Protein AF-A0A3C1C3Y5-F1 (afdb_monomer_lite)

Sequence (168 aa):
AGRRKYAEYMAGRVEEVRHSDQPWKADENWQKIRRGWHLGGEGFRREMLERVGQALDTVRRASYSGDAVREHGEACAEEWIAKGLAALGLTDSDLAELRMNSPEKYALAWLVRRHAGVRPAWIKERLKMGTATGFASFLVRLERARKGDWGYEAWGQVKILAGRAGCK

pLDDT: mean 76.21, std 14.64, range [40.91, 93.94]

Structure (mmCIF, N/CA/C/O backbone):
data_AF-A0A3C1C3Y5-F1
#
_entry.id   AF-A0A3C1C3Y5-F1
#
loop_
_atom_site.group_PDB
_atom_site.id
_atom_site.type_symbol
_atom_site.label_atom_id
_atom_site.label_alt_id
_atom_site.label_comp_id
_atom_site.label_asym_id
_atom_site.label_entity_id
_atom_site.label_seq_id
_atom_site.pdbx_PDB_ins_code
_atom_site.Cartn_x
_atom_site.Cartn_y
_atom_site.Cartn_z
_atom_site.occupancy
_atom_site.B_iso_or_equiv
_atom_site.auth_seq_id
_atom_site.auth_comp_id
_atom_site.auth_asym_id
_atom_site.auth_atom_id
_atom_site.pdbx_PDB_model_num
ATOM 1 N N . ALA A 1 1 ? 14.750 -15.305 -51.604 1.00 58.72 1 ALA A N 1
ATOM 2 C CA . ALA A 1 1 ? 15.178 -13.943 -51.998 1.00 58.72 1 ALA A CA 1
ATOM 3 C C . ALA A 1 1 ? 15.150 -12.925 -50.842 1.00 58.72 1 ALA A C 1
ATOM 5 O O . ALA A 1 1 ? 16.129 -12.211 -50.680 1.00 58.72 1 ALA A O 1
ATOM 6 N N . GLY A 1 2 ? 14.096 -12.866 -50.010 1.00 71.69 2 GLY A N 1
ATOM 7 C CA . GLY A 1 2 ? 13.956 -11.827 -48.968 1.00 71.69 2 GLY A CA 1
ATOM 8 C C . GLY A 1 2 ? 15.025 -11.815 -47.864 1.00 71.69 2 GLY A C 1
ATOM 9 O O . GLY A 1 2 ? 15.528 -10.752 -47.524 1.00 71.69 2 GLY A O 1
ATOM 10 N N . ARG A 1 3 ? 15.447 -12.985 -47.358 1.00 67.25 3 ARG A N 1
ATOM 11 C CA . ARG A 1 3 ? 16.463 -13.083 -46.287 1.00 67.25 3 ARG A CA 1
ATOM 12 C C . ARG A 1 3 ? 17.828 -12.505 -46.679 1.00 67.25 3 ARG A C 1
ATOM 14 O O . ARG A 1 3 ? 18.476 -11.879 -45.853 1.00 67.25 3 ARG A O 1
ATOM 21 N N . ARG A 1 4 ? 18.235 -12.678 -47.941 1.00 74.56 4 ARG A N 1
ATOM 22 C CA . ARG A 1 4 ? 19.511 -12.155 -48.451 1.00 74.56 4 ARG A CA 1
ATOM 23 C C . ARG A 1 4 ? 19.479 -10.631 -48.586 1.00 74.56 4 ARG A C 1
ATOM 25 O O . ARG A 1 4 ? 20.366 -9.971 -48.070 1.00 74.56 4 ARG A O 1
ATOM 32 N N . LYS A 1 5 ? 18.400 -10.083 -49.159 1.00 70.56 5 LYS A N 1
ATOM 33 C CA . LYS A 1 5 ? 18.181 -8.628 -49.222 1.00 70.56 5 LYS A CA 1
ATOM 34 C C . LYS A 1 5 ? 18.121 -7.987 -47.835 1.00 70.56 5 LYS A C 1
ATOM 36 O O . LYS A 1 5 ? 18.654 -6.906 -47.637 1.00 70.56 5 LYS A O 1
ATOM 41 N N . TYR A 1 6 ? 17.489 -8.659 -46.874 1.00 68.94 6 TYR A N 1
ATOM 42 C CA . TYR A 1 6 ? 17.443 -8.177 -45.496 1.00 68.94 6 TYR A CA 1
ATOM 43 C C . TYR A 1 6 ? 18.826 -8.199 -44.834 1.00 68.94 6 TYR A C 1
ATOM 45 O O . TYR A 1 6 ? 19.185 -7.248 -44.151 1.00 68.94 6 TYR A O 1
ATOM 53 N N . ALA A 1 7 ? 19.627 -9.243 -45.070 1.00 72.69 7 ALA A N 1
ATOM 54 C CA . ALA A 1 7 ? 20.999 -9.313 -44.571 1.00 72.69 7 ALA A CA 1
ATOM 55 C C . ALA A 1 7 ? 21.896 -8.217 -45.174 1.00 72.69 7 ALA A C 1
ATOM 57 O O . ALA A 1 7 ? 22.640 -7.582 -44.437 1.00 72.69 7 ALA A O 1
ATOM 58 N N . GLU A 1 8 ? 21.781 -7.951 -46.478 1.00 76.50 8 GLU A N 1
ATOM 59 C CA . GLU A 1 8 ? 22.494 -6.861 -47.165 1.00 76.50 8 GLU A CA 1
ATOM 60 C C . GLU A 1 8 ? 22.083 -5.483 -46.617 1.00 76.50 8 GLU A C 1
ATOM 62 O O . GLU A 1 8 ? 22.938 -4.658 -46.304 1.00 76.50 8 GLU A O 1
ATOM 67 N N . TYR A 1 9 ? 20.781 -5.262 -46.408 1.00 74.69 9 TYR A N 1
ATOM 68 C CA . TYR A 1 9 ? 20.259 -4.050 -45.771 1.00 74.69 9 TYR A CA 1
ATOM 69 C C . TYR A 1 9 ? 20.782 -3.868 -44.335 1.00 74.69 9 TYR A C 1
ATOM 71 O O . TYR A 1 9 ? 21.225 -2.783 -43.961 1.00 74.69 9 TYR A O 1
ATOM 79 N N . MET A 1 10 ? 20.772 -4.937 -43.531 1.00 72.38 10 MET A N 1
ATOM 80 C CA . MET A 1 10 ? 21.278 -4.907 -42.157 1.00 72.38 10 MET A CA 1
ATOM 81 C C . MET A 1 10 ? 22.792 -4.684 -42.103 1.00 72.38 10 MET A C 1
ATOM 83 O O . MET A 1 10 ? 23.254 -3.961 -41.226 1.00 72.38 10 MET A O 1
ATOM 87 N N . ALA A 1 11 ? 23.554 -5.256 -43.037 1.00 75.44 11 ALA A N 1
ATOM 88 C CA . ALA A 1 11 ? 24.992 -5.029 -43.142 1.00 75.44 11 ALA A CA 1
ATOM 89 C C . ALA A 1 11 ? 25.307 -3.556 -43.453 1.00 75.44 11 ALA A C 1
ATOM 91 O O . ALA A 1 11 ? 26.159 -2.973 -42.787 1.00 75.44 11 ALA A O 1
ATOM 92 N N . GLY A 1 12 ? 24.562 -2.934 -44.376 1.00 72.88 12 GLY A N 1
ATOM 93 C CA . GLY A 1 12 ? 24.686 -1.500 -44.668 1.00 72.88 12 GLY A CA 1
ATOM 94 C C . GLY A 1 12 ? 24.405 -0.621 -43.447 1.00 72.88 12 GLY A C 1
ATOM 95 O O . GLY A 1 12 ? 25.206 0.245 -43.109 1.00 72.88 12 GLY A O 1
ATOM 96 N N . ARG A 1 13 ? 23.329 -0.915 -42.705 1.00 69.50 13 ARG A N 1
ATOM 97 C CA . ARG A 1 13 ? 22.998 -0.187 -41.467 1.00 69.50 13 ARG A CA 1
ATOM 98 C C . ARG A 1 13 ? 24.053 -0.331 -40.371 1.00 69.50 13 ARG A C 1
ATOM 100 O O . ARG A 1 13 ? 24.299 0.618 -39.634 1.00 69.50 13 ARG A O 1
ATOM 107 N N . VAL A 1 14 ? 24.652 -1.513 -40.217 1.00 69.19 14 VAL A N 1
ATOM 108 C CA . VAL A 1 14 ? 25.718 -1.733 -39.224 1.00 69.19 14 VAL A CA 1
ATOM 109 C C . VAL A 1 14 ? 26.933 -0.867 -39.540 1.00 69.19 14 VAL A C 1
ATOM 111 O O . VAL A 1 14 ? 27.530 -0.311 -38.620 1.00 69.19 14 VAL A O 1
ATOM 114 N N . GLU A 1 15 ? 27.262 -0.714 -40.820 1.00 65.62 15 GLU A N 1
ATOM 115 C CA . GLU A 1 15 ? 28.387 0.104 -41.265 1.00 65.62 15 GLU A CA 1
ATOM 116 C C . GLU A 1 15 ? 28.119 1.605 -41.061 1.00 65.62 15 GLU A C 1
ATOM 118 O O . GLU A 1 15 ? 28.964 2.321 -40.522 1.00 65.62 15 GLU A O 1
ATOM 123 N N . GLU A 1 16 ? 26.900 2.067 -41.360 1.00 64.88 16 GLU A N 1
ATOM 124 C CA . GLU A 1 16 ? 26.449 3.441 -41.082 1.00 64.88 16 GLU A CA 1
ATOM 125 C C . GLU A 1 16 ? 26.499 3.784 -39.583 1.00 64.88 16 GLU A C 1
ATOM 127 O O . GLU A 1 16 ? 26.930 4.870 -39.196 1.00 64.88 16 GLU A O 1
ATOM 132 N N . VAL A 1 17 ? 26.095 2.848 -38.719 1.00 62.78 17 VAL A N 1
ATOM 133 C CA . VAL A 1 17 ? 26.130 3.018 -37.257 1.00 62.78 17 VAL A CA 1
ATOM 134 C C . VAL A 1 17 ? 27.564 2.967 -36.720 1.00 62.78 17 VAL A C 1
ATOM 136 O O . VAL A 1 17 ? 27.879 3.699 -35.782 1.00 62.78 17 VAL A O 1
ATOM 139 N N . ARG A 1 18 ? 28.442 2.135 -37.300 1.00 62.97 18 ARG A N 1
ATOM 140 C CA . ARG A 1 18 ? 29.856 2.010 -36.899 1.00 62.97 18 ARG A CA 1
ATOM 141 C C . ARG A 1 18 ? 30.681 3.257 -37.193 1.00 62.97 18 ARG A C 1
ATOM 143 O O . ARG A 1 18 ? 31.568 3.572 -36.406 1.00 62.97 18 ARG A O 1
ATOM 150 N N . HIS A 1 19 ? 30.403 3.938 -38.301 1.00 63.72 19 HIS A N 1
ATOM 151 C CA . HIS A 1 19 ? 31.157 5.118 -38.732 1.00 63.72 19 HIS A CA 1
ATOM 152 C C . HIS A 1 19 ? 30.509 6.453 -38.347 1.00 63.72 19 HIS A C 1
ATOM 154 O O . HIS A 1 19 ? 31.057 7.509 -38.652 1.00 63.72 19 HIS A O 1
ATOM 160 N N . SER A 1 20 ? 29.360 6.433 -37.668 1.00 63.16 20 SER A N 1
ATOM 161 C CA . SER A 1 20 ? 28.737 7.644 -37.141 1.00 63.16 20 SER A CA 1
ATOM 162 C C . SER A 1 20 ? 29.378 8.060 -35.816 1.00 63.16 20 SER A C 1
ATOM 164 O O . SER A 1 20 ? 29.452 7.263 -34.884 1.00 63.16 20 SER A O 1
ATOM 166 N N . ASP A 1 21 ? 29.732 9.340 -35.680 1.00 58.28 21 ASP A N 1
ATOM 167 C CA . ASP A 1 21 ? 30.181 9.928 -34.406 1.00 58.28 21 ASP A CA 1
ATOM 168 C C . ASP A 1 21 ? 29.100 9.874 -33.309 1.00 58.28 21 ASP A C 1
ATOM 170 O O . ASP A 1 21 ? 29.392 10.009 -32.118 1.00 58.28 21 ASP A O 1
ATOM 174 N N . GLN A 1 22 ? 27.828 9.685 -33.690 1.00 58.91 22 GLN A N 1
ATOM 175 C CA . GLN A 1 22 ? 26.698 9.559 -32.765 1.00 58.91 22 GLN A CA 1
ATOM 176 C C . GLN A 1 22 ? 25.779 8.385 -33.151 1.00 58.91 22 GLN A C 1
ATOM 178 O O . GLN A 1 22 ? 24.644 8.609 -33.590 1.00 58.91 22 GLN A O 1
ATOM 183 N N . PRO A 1 23 ? 26.200 7.128 -32.902 1.00 58.25 23 PRO A N 1
ATOM 184 C CA . PRO A 1 23 ? 25.452 5.911 -33.255 1.00 58.25 23 PRO A CA 1
ATOM 185 C C . PRO A 1 23 ? 24.002 5.894 -32.738 1.00 58.25 23 PRO A C 1
ATOM 187 O O . PRO A 1 23 ? 23.118 5.270 -33.314 1.00 58.25 23 PRO A O 1
ATOM 190 N N . TRP A 1 24 ? 23.732 6.626 -31.652 1.00 55.09 24 TRP A N 1
ATOM 191 C CA . TRP A 1 24 ? 22.429 6.709 -30.986 1.00 55.09 24 TRP A CA 1
ATOM 192 C C . TRP A 1 24 ? 21.415 7.673 -31.626 1.00 55.09 24 TRP A C 1
ATOM 194 O O . TRP A 1 24 ? 20.296 7.786 -31.116 1.00 55.09 24 TRP A O 1
ATOM 204 N N . LYS A 1 25 ? 21.800 8.412 -32.674 1.00 56.94 25 LYS A N 1
ATOM 205 C CA . LYS A 1 25 ? 20.894 9.257 -33.474 1.00 56.94 25 LYS A CA 1
ATOM 206 C C . LYS A 1 25 ? 20.446 8.592 -34.778 1.00 56.94 25 LYS A C 1
ATOM 208 O O . LYS A 1 25 ? 19.482 9.057 -35.371 1.00 56.94 25 LYS A O 1
ATOM 213 N N . ALA A 1 26 ? 21.123 7.526 -35.207 1.00 55.88 26 ALA A N 1
ATOM 214 C CA . ALA A 1 26 ? 20.882 6.875 -36.494 1.00 55.88 26 ALA A CA 1
ATOM 215 C C . ALA A 1 26 ? 19.613 5.997 -36.528 1.00 55.88 26 ALA A C 1
ATOM 217 O O . ALA A 1 26 ? 19.160 5.611 -37.601 1.00 55.88 26 ALA A O 1
ATOM 218 N N . ASP A 1 27 ? 19.019 5.678 -35.373 1.00 58.09 27 ASP A N 1
ATOM 219 C CA . ASP A 1 27 ? 17.795 4.879 -35.301 1.00 58.09 27 ASP A CA 1
ATOM 220 C C . ASP A 1 27 ? 16.890 5.375 -34.162 1.00 58.09 27 ASP A C 1
ATOM 222 O O . ASP A 1 27 ? 17.278 5.369 -32.991 1.00 58.09 27 ASP A O 1
ATOM 226 N N . GLU A 1 28 ? 15.660 5.784 -34.484 1.00 58.88 28 GLU A N 1
ATOM 227 C CA . GLU A 1 28 ? 14.645 6.160 -33.488 1.00 58.88 28 GLU A CA 1
ATOM 228 C C . GLU A 1 28 ? 14.334 5.008 -32.518 1.00 58.88 28 GLU A C 1
ATOM 230 O O . GLU A 1 28 ? 14.016 5.233 -31.345 1.00 58.88 28 GLU A O 1
ATOM 235 N N . ASN A 1 29 ? 14.487 3.756 -32.961 1.00 56.16 29 ASN A N 1
ATOM 236 C CA . ASN A 1 29 ? 14.324 2.590 -32.099 1.00 56.16 29 ASN A CA 1
ATOM 237 C C . ASN A 1 29 ? 15.468 2.453 -31.090 1.00 56.16 29 ASN A C 1
ATOM 239 O O . ASN A 1 29 ? 15.262 1.884 -30.020 1.00 56.16 29 ASN A O 1
ATOM 243 N N . TRP A 1 30 ? 16.645 3.025 -31.357 1.00 57.47 30 TRP A N 1
ATOM 244 C CA . TRP A 1 30 ? 17.761 3.017 -30.408 1.00 57.47 30 TRP A CA 1
ATOM 245 C C . TRP A 1 30 ? 17.462 3.851 -29.158 1.00 57.47 30 TRP A C 1
ATOM 247 O O . TRP A 1 30 ? 17.827 3.468 -28.045 1.00 57.47 30 TRP A O 1
ATOM 257 N N . GLN A 1 31 ? 16.722 4.956 -29.305 1.00 57.38 31 GLN A N 1
ATOM 258 C CA . GLN A 1 31 ? 16.221 5.731 -28.162 1.00 57.38 31 GLN A CA 1
ATOM 259 C C . GLN A 1 31 ? 15.241 4.906 -27.316 1.00 57.38 31 GLN A C 1
ATOM 261 O O . GLN A 1 31 ? 15.320 4.936 -26.086 1.00 57.38 31 GLN A O 1
ATOM 266 N N . LYS A 1 32 ? 14.369 4.118 -27.964 1.00 57.56 32 LYS A N 1
ATOM 267 C CA . LYS A 1 32 ? 13.431 3.205 -27.288 1.00 57.56 32 LYS A CA 1
ATOM 268 C C . LYS A 1 32 ? 14.141 2.045 -26.593 1.00 57.56 32 LYS A C 1
ATOM 270 O O . LYS A 1 32 ? 13.710 1.668 -25.520 1.00 57.56 32 LYS A O 1
ATOM 275 N N . ILE A 1 33 ? 15.242 1.526 -27.137 1.00 59.06 33 ILE A N 1
ATOM 276 C CA . ILE A 1 33 ? 16.055 0.480 -26.490 1.00 59.06 33 ILE A CA 1
ATOM 277 C C . ILE A 1 33 ? 16.809 1.034 -25.271 1.00 59.06 33 ILE A C 1
ATOM 279 O O . ILE A 1 33 ? 16.965 0.348 -24.267 1.00 59.06 33 ILE A O 1
ATOM 283 N N . ARG A 1 34 ? 17.283 2.285 -25.337 1.00 52.94 34 ARG A N 1
ATOM 284 C CA . ARG A 1 34 ? 18.061 2.894 -24.246 1.00 52.94 34 ARG A CA 1
ATOM 285 C C . ARG A 1 34 ? 17.194 3.408 -23.092 1.00 52.94 34 ARG A C 1
ATOM 287 O O . ARG A 1 34 ? 17.673 3.454 -21.964 1.00 52.94 34 ARG A O 1
ATOM 294 N N . ARG A 1 35 ? 15.960 3.846 -23.375 1.00 51.84 35 ARG A N 1
ATOM 295 C CA . ARG A 1 35 ? 15.025 4.426 -22.384 1.00 51.84 35 ARG A CA 1
ATOM 296 C C . ARG A 1 35 ? 13.794 3.563 -22.102 1.00 51.84 35 ARG A C 1
ATOM 298 O O . ARG A 1 35 ? 13.072 3.844 -21.155 1.00 51.84 35 ARG A O 1
ATOM 305 N N . GLY A 1 36 ? 13.537 2.551 -22.919 1.00 56.47 36 GLY A N 1
ATOM 306 C CA . GLY A 1 36 ? 12.421 1.622 -22.790 1.00 56.47 36 GLY A CA 1
ATOM 307 C C . GLY A 1 36 ? 12.925 0.199 -22.579 1.00 56.47 36 GLY A C 1
ATOM 308 O O . GLY A 1 36 ? 13.990 -0.190 -23.046 1.00 56.47 36 GLY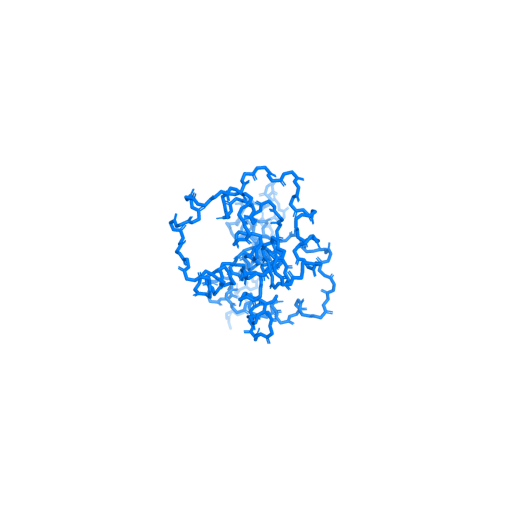 A O 1
ATOM 309 N N . TRP A 1 37 ? 12.152 -0.588 -21.843 1.00 66.12 37 TRP A N 1
ATOM 310 C CA . TRP A 1 37 ? 12.502 -1.960 -21.468 1.00 66.12 37 TRP A CA 1
ATOM 311 C C . TRP A 1 37 ? 11.943 -3.008 -22.447 1.00 66.12 37 TRP A C 1
ATOM 313 O O . TRP A 1 37 ? 12.192 -4.198 -22.278 1.00 66.12 37 TRP A O 1
ATOM 323 N N . HIS A 1 38 ? 11.192 -2.578 -23.469 1.00 62.41 38 HIS A N 1
ATOM 324 C CA . HIS A 1 38 ? 10.628 -3.450 -24.495 1.00 62.41 38 HIS A CA 1
ATOM 325 C C . HIS A 1 38 ? 10.746 -2.827 -25.892 1.00 62.41 38 HIS A C 1
ATOM 327 O O . HIS A 1 38 ? 10.574 -1.622 -26.077 1.00 62.41 38 HIS A O 1
ATOM 333 N N . LEU A 1 39 ? 10.997 -3.675 -26.891 1.00 59.56 39 LEU A N 1
ATOM 334 C CA . LEU A 1 39 ? 10.979 -3.318 -28.307 1.00 59.56 39 LEU A CA 1
ATOM 335 C C . LEU A 1 39 ? 9.833 -4.085 -28.979 1.00 59.56 39 LEU A C 1
ATOM 337 O O . LEU A 1 39 ? 9.972 -5.261 -29.300 1.00 59.56 39 LEU A O 1
ATOM 341 N N . GLY A 1 40 ? 8.681 -3.433 -29.138 1.00 63.75 40 GLY A N 1
ATOM 342 C CA . GLY A 1 40 ? 7.475 -4.041 -29.707 1.00 63.75 40 GLY A CA 1
ATOM 343 C C . GLY A 1 40 ? 6.215 -3.215 -29.437 1.00 63.75 40 GLY A C 1
ATOM 344 O O . GLY A 1 40 ? 6.257 -2.254 -28.669 1.00 63.75 40 GLY A O 1
ATOM 345 N N . GLY A 1 41 ? 5.101 -3.584 -30.079 1.00 66.56 41 GLY A N 1
ATOM 346 C CA . GLY A 1 41 ? 3.790 -2.954 -29.866 1.00 66.56 41 GLY A CA 1
ATOM 347 C C . GLY A 1 41 ? 3.186 -3.260 -28.488 1.00 66.56 41 GLY A C 1
ATOM 348 O O . GLY A 1 41 ? 3.689 -4.107 -27.750 1.00 66.56 41 GLY A O 1
ATOM 349 N N . GLU A 1 42 ? 2.078 -2.600 -28.138 1.00 57.84 42 GLU A N 1
ATOM 350 C CA . GLU A 1 42 ? 1.466 -2.719 -26.801 1.00 57.84 42 GLU A CA 1
ATOM 351 C C . GLU A 1 42 ? 1.059 -4.148 -26.411 1.00 57.84 42 GLU A C 1
ATOM 353 O O . GLU A 1 42 ? 1.109 -4.504 -25.233 1.00 57.84 42 GLU A O 1
ATOM 358 N N . GLY A 1 43 ? 0.706 -4.991 -27.386 1.00 67.12 43 GLY A N 1
ATOM 359 C CA . GLY A 1 43 ? 0.414 -6.408 -27.143 1.00 67.12 43 GLY A CA 1
ATOM 360 C C . GLY A 1 43 ? 1.627 -7.177 -26.611 1.00 67.12 43 GLY A C 1
ATOM 361 O O . GLY A 1 43 ? 1.507 -7.916 -25.638 1.00 67.12 43 GLY A O 1
ATOM 362 N N . PHE A 1 44 ? 2.813 -6.920 -27.173 1.00 67.75 44 PHE A N 1
ATOM 363 C CA . PHE A 1 44 ? 4.068 -7.530 -26.724 1.00 67.75 44 PHE A CA 1
ATOM 364 C C . PHE A 1 44 ? 4.451 -7.056 -25.318 1.00 67.75 44 PHE A C 1
ATOM 366 O O . PHE A 1 44 ? 4.877 -7.851 -24.485 1.00 67.75 44 PHE A O 1
ATOM 373 N N . ARG A 1 45 ? 4.230 -5.767 -25.022 1.00 65.88 45 ARG A N 1
ATOM 374 C CA . ARG A 1 45 ? 4.421 -5.211 -23.672 1.00 65.88 45 ARG A CA 1
ATOM 375 C C . ARG A 1 45 ? 3.567 -5.958 -22.647 1.00 65.88 45 ARG A C 1
ATOM 377 O O . ARG A 1 45 ? 4.075 -6.336 -21.596 1.00 65.88 45 ARG A O 1
ATOM 384 N N . ARG A 1 46 ? 2.285 -6.178 -22.955 1.00 66.69 46 ARG A N 1
ATOM 385 C CA . ARG A 1 46 ? 1.328 -6.834 -22.051 1.00 66.69 46 ARG A CA 1
ATOM 386 C C . ARG A 1 46 ? 1.709 -8.285 -21.766 1.00 66.69 46 ARG A C 1
ATOM 388 O O . ARG A 1 46 ? 1.766 -8.675 -20.606 1.00 66.69 46 ARG A O 1
ATOM 395 N N . GLU A 1 47 ? 2.043 -9.038 -22.809 1.00 74.75 47 GLU A N 1
ATOM 396 C CA . GLU A 1 47 ? 2.479 -10.433 -22.683 1.00 74.75 47 GLU A CA 1
ATOM 397 C C . GLU A 1 47 ? 3.779 -10.555 -21.868 1.00 74.75 47 GLU A C 1
ATOM 399 O O . GLU A 1 47 ? 3.926 -11.442 -21.026 1.00 74.75 47 GLU A O 1
ATOM 404 N N . MET A 1 48 ? 4.731 -9.641 -22.075 1.00 72.69 48 MET A N 1
ATOM 405 C CA . MET A 1 48 ? 6.002 -9.665 -21.353 1.00 72.69 48 MET A CA 1
ATOM 406 C C . MET A 1 48 ? 5.832 -9.289 -19.874 1.00 72.69 48 MET A C 1
ATOM 408 O O . MET A 1 48 ? 6.473 -9.901 -19.021 1.00 72.69 48 MET A O 1
ATOM 412 N N . LEU A 1 49 ? 4.936 -8.345 -19.553 1.00 66.75 49 LEU A N 1
ATOM 413 C CA . LEU A 1 49 ? 4.576 -8.015 -18.166 1.00 66.75 49 LEU A CA 1
ATOM 414 C C . LEU A 1 49 ? 3.968 -9.216 -17.432 1.00 66.75 49 LEU A C 1
ATOM 416 O O . LEU A 1 49 ? 4.327 -9.470 -16.284 1.00 66.75 49 LEU A O 1
ATOM 420 N N . GLU A 1 50 ? 3.097 -9.980 -18.090 1.00 71.69 50 GLU A N 1
ATOM 421 C CA . GLU A 1 50 ? 2.467 -11.166 -17.501 1.00 71.69 50 GLU A CA 1
ATOM 422 C C . GLU A 1 50 ? 3.499 -12.255 -17.164 1.00 71.69 50 GLU A C 1
ATOM 424 O O . GLU A 1 50 ? 3.520 -12.785 -16.051 1.00 71.69 50 GLU A O 1
ATOM 429 N N . ARG A 1 51 ? 4.434 -12.521 -18.085 1.00 68.88 51 ARG A N 1
ATOM 430 C CA . ARG A 1 51 ? 5.537 -13.476 -17.869 1.00 68.88 51 ARG A CA 1
ATOM 431 C C . ARG A 1 51 ? 6.502 -13.023 -16.772 1.00 68.88 51 ARG A C 1
ATOM 433 O O . ARG A 1 51 ? 6.982 -13.847 -15.995 1.00 68.88 51 ARG A O 1
ATOM 440 N N . VAL A 1 52 ? 6.787 -11.722 -16.688 1.00 66.50 52 VAL A N 1
ATOM 441 C CA . VAL A 1 52 ? 7.610 -11.152 -15.610 1.00 66.50 52 VAL A CA 1
ATOM 442 C C . VAL A 1 52 ? 6.905 -11.297 -14.261 1.00 66.50 52 VAL A C 1
ATOM 444 O O . VAL A 1 52 ? 7.558 -11.677 -13.294 1.00 66.50 52 VAL A O 1
ATOM 447 N N . GLY A 1 53 ? 5.588 -11.081 -14.193 1.00 59.84 53 GLY A N 1
ATOM 448 C CA . GLY A 1 53 ? 4.798 -11.329 -12.982 1.00 59.84 53 GLY A CA 1
ATOM 449 C C . GLY A 1 53 ? 4.941 -12.767 -12.473 1.00 59.84 53 GLY A C 1
ATOM 450 O O . GLY A 1 53 ? 5.189 -12.980 -11.289 1.00 59.84 53 GLY A O 1
ATOM 451 N N . GLN A 1 54 ? 4.900 -13.749 -13.379 1.00 61.78 54 GLN A N 1
ATOM 452 C CA . GLN A 1 54 ? 5.097 -15.168 -13.047 1.00 61.78 54 GLN A CA 1
ATOM 453 C C . GLN A 1 54 ? 6.531 -15.476 -12.572 1.00 61.78 54 GLN A C 1
ATOM 455 O O . GLN A 1 54 ? 6.728 -16.250 -11.637 1.00 61.78 54 GLN A O 1
ATOM 460 N N . ALA A 1 55 ? 7.549 -14.853 -13.176 1.00 59.34 55 ALA A N 1
ATOM 461 C CA . ALA A 1 55 ? 8.952 -15.052 -12.796 1.00 59.34 55 ALA A CA 1
ATOM 462 C C . ALA A 1 55 ? 9.344 -14.328 -11.487 1.00 59.34 55 ALA A C 1
ATOM 464 O O . ALA A 1 55 ? 10.228 -14.779 -10.758 1.00 59.34 55 ALA A O 1
ATOM 465 N N . LEU A 1 56 ? 8.681 -13.217 -11.153 1.00 54.47 56 LEU A N 1
ATOM 466 C CA . LEU A 1 56 ? 8.899 -12.460 -9.912 1.00 54.47 56 LEU A CA 1
ATOM 467 C C . LEU A 1 56 ? 8.337 -13.149 -8.657 1.00 54.47 56 LEU A C 1
ATOM 469 O O . LEU A 1 56 ? 8.589 -12.664 -7.549 1.00 54.47 56 LEU A O 1
ATOM 473 N N . ASP A 1 57 ? 7.602 -14.252 -8.816 1.00 53.19 57 ASP A N 1
ATOM 474 C CA . ASP A 1 57 ? 7.117 -15.097 -7.717 1.00 53.19 57 ASP A CA 1
ATOM 475 C C . ASP A 1 57 ? 8.243 -15.972 -7.118 1.00 53.19 57 ASP A C 1
ATOM 477 O O . ASP A 1 57 ? 8.202 -16.336 -5.946 1.00 53.19 57 ASP A O 1
ATOM 481 N N . THR A 1 58 ? 9.311 -16.253 -7.883 1.00 50.59 58 THR A N 1
ATOM 482 C CA . THR A 1 58 ? 10.380 -17.196 -7.489 1.00 50.59 58 THR A CA 1
ATOM 483 C C . THR A 1 58 ? 11.689 -16.557 -7.010 1.00 50.59 58 THR A C 1
ATOM 485 O O . THR A 1 58 ? 12.484 -17.238 -6.362 1.00 50.59 58 THR A O 1
ATOM 488 N N . VAL A 1 59 ? 11.948 -15.265 -7.261 1.00 43.66 59 VAL A N 1
ATOM 489 C CA . VAL A 1 59 ? 13.253 -14.641 -6.946 1.00 43.66 59 VAL A CA 1
ATOM 490 C C . VAL A 1 59 ? 13.118 -13.411 -6.045 1.00 43.66 59 VAL A C 1
ATOM 492 O O . VAL A 1 59 ? 12.362 -12.477 -6.301 1.00 43.66 59 VAL A O 1
ATOM 495 N N . ARG A 1 60 ? 13.916 -13.405 -4.970 1.00 46.59 60 ARG A N 1
ATOM 496 C CA . ARG A 1 60 ? 14.020 -12.350 -3.950 1.00 46.59 60 ARG A CA 1
ATOM 497 C C . ARG A 1 60 ? 14.255 -10.975 -4.609 1.00 46.59 60 ARG A C 1
ATOM 499 O O . ARG A 1 60 ? 15.317 -10.709 -5.164 1.00 46.59 60 ARG A O 1
ATOM 506 N N . ARG A 1 61 ? 13.248 -10.101 -4.513 1.00 51.66 61 ARG A N 1
ATOM 507 C CA . ARG A 1 61 ? 13.048 -8.827 -5.244 1.00 51.66 61 ARG A CA 1
ATOM 508 C C . ARG A 1 61 ? 14.006 -7.666 -4.896 1.00 51.66 61 ARG A C 1
ATOM 510 O O . ARG A 1 61 ? 13.619 -6.506 -4.982 1.00 51.66 61 ARG A O 1
ATOM 517 N N . ALA A 1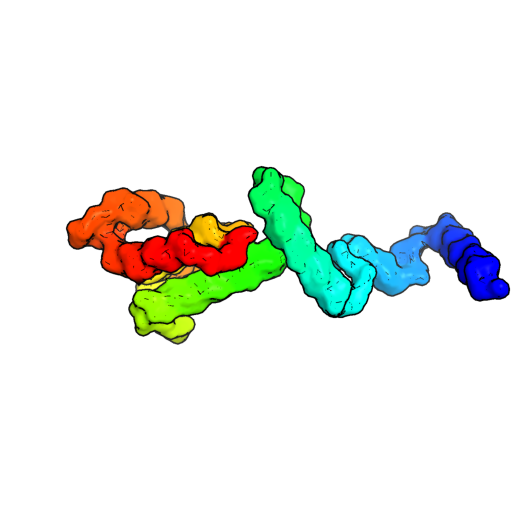 62 ? 15.242 -7.933 -4.475 1.00 40.91 62 ALA A N 1
ATOM 518 C CA . ALA A 1 62 ? 16.145 -6.880 -3.994 1.00 40.91 62 ALA A CA 1
ATOM 519 C C . ALA A 1 62 ? 16.800 -6.032 -5.108 1.00 40.91 62 ALA A C 1
ATOM 521 O O . ALA A 1 62 ? 17.350 -4.978 -4.800 1.00 40.91 62 ALA A O 1
ATOM 522 N N . SER A 1 63 ? 16.732 -6.445 -6.383 1.00 42.88 63 SER A N 1
ATOM 523 C CA . SER A 1 63 ? 17.693 -5.953 -7.390 1.00 42.88 63 SER A CA 1
ATOM 524 C C . SER A 1 63 ? 17.120 -5.527 -8.748 1.00 42.88 63 SER A C 1
ATOM 526 O O . SER A 1 63 ? 17.892 -5.387 -9.691 1.00 42.88 63 SER A O 1
ATOM 528 N N . TYR A 1 64 ? 15.809 -5.294 -8.893 1.00 47.56 64 TYR A N 1
ATOM 529 C CA . TYR A 1 64 ? 15.233 -4.885 -10.186 1.00 47.56 64 TYR A CA 1
ATOM 530 C C . TYR A 1 64 ? 14.609 -3.487 -10.120 1.00 47.56 64 TYR A C 1
ATOM 532 O O . TYR A 1 64 ? 13.483 -3.296 -9.671 1.00 47.56 64 TYR A O 1
ATOM 540 N N . SER A 1 65 ? 15.378 -2.497 -10.577 1.00 49.69 65 SER A N 1
ATOM 541 C CA . SER A 1 65 ? 14.957 -1.107 -10.770 1.00 49.69 65 SER A CA 1
ATOM 542 C C . SER A 1 65 ? 14.654 -0.872 -12.253 1.00 49.69 65 SER A C 1
ATOM 544 O O . SER A 1 65 ? 15.471 -0.298 -12.969 1.00 49.69 65 SER A O 1
ATOM 546 N N . GLY A 1 66 ? 13.498 -1.344 -12.720 1.00 59.56 66 GLY A N 1
ATOM 547 C CA . GLY A 1 66 ? 12.959 -1.008 -14.039 1.00 59.56 66 GLY A CA 1
ATOM 548 C C . GLY A 1 66 ? 11.601 -0.326 -13.902 1.00 59.56 66 GLY A C 1
ATOM 549 O O . GLY A 1 66 ? 10.807 -0.720 -13.045 1.00 59.56 66 GLY A O 1
ATOM 550 N N . ASP A 1 67 ? 11.319 0.664 -14.750 1.00 60.84 67 ASP A N 1
ATOM 551 C CA . ASP A 1 67 ? 10.031 1.376 -14.760 1.00 60.84 67 ASP A CA 1
ATOM 552 C C . ASP A 1 67 ? 8.840 0.411 -14.922 1.00 60.84 67 ASP A C 1
ATOM 554 O O . ASP A 1 67 ? 7.809 0.606 -14.290 1.00 60.84 67 ASP A O 1
ATOM 558 N N . ALA A 1 68 ? 9.026 -0.701 -15.644 1.00 61.59 68 ALA A N 1
ATOM 559 C CA . ALA A 1 68 ? 8.046 -1.783 -15.801 1.00 61.59 68 ALA A CA 1
ATOM 560 C C . ALA A 1 68 ? 7.619 -2.439 -14.479 1.00 61.59 68 ALA A C 1
ATOM 562 O O . ALA A 1 68 ? 6.442 -2.697 -14.243 1.00 61.59 68 ALA A O 1
ATOM 563 N N . VAL A 1 69 ? 8.596 -2.724 -13.611 1.00 64.94 69 VAL A N 1
ATOM 564 C CA . VAL A 1 69 ? 8.365 -3.376 -12.313 1.00 64.94 69 VAL A CA 1
ATOM 565 C C . VAL A 1 69 ? 7.685 -2.395 -11.361 1.00 64.94 69 VAL A C 1
ATOM 567 O O . VAL A 1 69 ? 6.843 -2.799 -10.560 1.00 64.94 69 VAL A O 1
ATOM 570 N N . ARG A 1 70 ? 8.008 -1.099 -11.483 1.00 67.62 70 ARG A N 1
ATOM 571 C CA . ARG A 1 70 ? 7.328 -0.033 -10.743 1.00 67.62 70 ARG A CA 1
ATOM 572 C C . ARG A 1 70 ? 5.869 0.093 -11.180 1.00 67.62 70 ARG A C 1
ATOM 574 O O . ARG A 1 70 ? 5.001 -0.017 -10.326 1.00 67.62 70 ARG A O 1
ATOM 581 N N . GLU A 1 71 ? 5.603 0.251 -12.475 1.00 73.19 71 GLU A N 1
ATOM 582 C CA . GLU A 1 71 ? 4.239 0.363 -13.013 1.00 73.19 71 GLU A CA 1
ATOM 583 C C . GLU A 1 71 ? 3.376 -0.851 -12.649 1.00 73.19 71 GLU A C 1
ATOM 585 O O . GLU A 1 71 ? 2.236 -0.693 -12.219 1.00 73.19 71 GLU A O 1
ATOM 590 N N . HIS A 1 72 ? 3.926 -2.065 -12.754 1.00 76.81 72 HIS A N 1
ATOM 591 C CA . HIS A 1 72 ? 3.211 -3.277 -12.358 1.00 76.81 72 HIS A CA 1
ATOM 592 C C . HIS A 1 72 ? 2.914 -3.308 -10.851 1.00 76.81 72 HIS A C 1
ATOM 594 O O . HIS A 1 72 ? 1.801 -3.634 -10.440 1.00 76.81 72 HIS A O 1
ATOM 600 N N . GLY A 1 73 ? 3.892 -2.930 -10.022 1.00 80.50 73 GLY A N 1
ATOM 601 C CA . GLY A 1 73 ? 3.705 -2.828 -8.578 1.00 80.50 73 GLY A CA 1
ATOM 602 C C . GLY A 1 73 ? 2.628 -1.811 -8.198 1.00 80.50 73 GLY A C 1
ATOM 603 O O . GLY A 1 73 ? 1.817 -2.091 -7.320 1.00 80.50 73 GLY A O 1
ATOM 604 N N . GLU A 1 74 ? 2.596 -0.660 -8.868 1.00 87.44 74 GLU A N 1
ATOM 605 C CA . GLU A 1 74 ? 1.600 0.393 -8.644 1.00 87.44 74 GLU A CA 1
ATOM 606 C C . GLU A 1 74 ? 0.200 -0.040 -9.100 1.00 87.44 74 GLU A C 1
ATOM 608 O O . GLU A 1 74 ? -0.749 0.111 -8.336 1.00 87.44 74 GLU A O 1
ATOM 613 N N . ALA A 1 75 ? 0.063 -0.676 -10.268 1.00 85.00 75 ALA A N 1
ATOM 614 C CA . ALA A 1 75 ? -1.217 -1.222 -10.730 1.00 85.00 75 ALA A CA 1
ATOM 615 C C . ALA A 1 75 ? -1.771 -2.286 -9.764 1.00 85.00 75 ALA A C 1
ATOM 617 O O . ALA A 1 75 ? -2.938 -2.242 -9.377 1.00 85.00 75 ALA A O 1
ATOM 618 N N . CYS A 1 76 ? -0.907 -3.194 -9.302 1.00 87.00 76 CYS A N 1
ATOM 619 C CA . CYS A 1 76 ? -1.245 -4.164 -8.265 1.00 87.00 76 CYS A CA 1
ATOM 620 C C . CYS A 1 76 ? -1.701 -3.469 -6.968 1.00 87.00 76 CYS A C 1
ATOM 622 O O . CYS A 1 76 ? -2.704 -3.851 -6.363 1.00 87.00 76 CYS A O 1
ATOM 624 N N . ALA A 1 77 ? -0.985 -2.425 -6.543 1.00 90.12 77 ALA A N 1
ATOM 625 C CA . ALA A 1 77 ? -1.337 -1.667 -5.350 1.00 90.12 77 ALA A CA 1
ATOM 626 C C . ALA A 1 77 ? -2.717 -1.003 -5.471 1.00 90.12 77 ALA A C 1
ATOM 628 O O . ALA A 1 77 ? -3.493 -1.077 -4.520 1.00 90.12 77 ALA A O 1
ATOM 629 N N . GLU A 1 78 ? -3.047 -0.413 -6.621 1.00 91.94 78 GLU A N 1
ATOM 630 C CA . GLU A 1 78 ? -4.364 0.188 -6.874 1.00 91.94 78 GLU A CA 1
ATOM 631 C C . GLU A 1 78 ? -5.500 -0.837 -6.775 1.00 91.94 78 GLU A C 1
ATOM 633 O O . GLU A 1 78 ? -6.514 -0.571 -6.127 1.00 91.94 78 GLU A O 1
ATOM 638 N N . GLU A 1 79 ? -5.327 -2.043 -7.327 1.00 90.44 79 GLU A N 1
ATOM 639 C CA . GLU A 1 79 ? -6.334 -3.105 -7.204 1.00 90.44 79 GLU A CA 1
ATOM 640 C C . GLU A 1 79 ? -6.603 -3.485 -5.743 1.00 90.44 79 GLU A C 1
ATOM 642 O O . GLU A 1 79 ? -7.752 -3.702 -5.341 1.00 90.44 79 GLU A O 1
ATOM 647 N N . TRP A 1 80 ? -5.549 -3.572 -4.929 1.00 91.88 80 TRP A N 1
ATOM 648 C CA . TRP A 1 80 ? -5.682 -3.870 -3.505 1.00 91.88 80 TRP A CA 1
ATOM 649 C C . TRP A 1 80 ? -6.298 -2.714 -2.722 1.00 91.88 80 TRP A C 1
ATOM 651 O O . TRP A 1 80 ? -7.105 -2.968 -1.826 1.00 91.88 80 TRP A O 1
ATOM 661 N N . ILE A 1 81 ? -5.980 -1.466 -3.073 1.00 92.56 81 ILE A N 1
ATOM 662 C CA . ILE A 1 81 ? -6.616 -0.281 -2.484 1.00 92.56 81 ILE A CA 1
ATOM 663 C C . ILE A 1 81 ? -8.110 -0.285 -2.790 1.00 92.56 81 ILE A C 1
ATOM 665 O O . ILE A 1 81 ? -8.901 -0.155 -1.863 1.00 92.56 81 ILE A O 1
ATOM 669 N N . ALA A 1 82 ? -8.512 -0.518 -4.041 1.00 91.75 82 ALA A N 1
ATOM 670 C CA . ALA A 1 82 ? -9.920 -0.569 -4.427 1.00 91.75 82 ALA A CA 1
ATOM 671 C C . ALA A 1 82 ? -10.692 -1.662 -3.665 1.00 91.75 82 ALA A C 1
ATOM 673 O O . ALA A 1 82 ? -11.771 -1.411 -3.128 1.00 91.75 82 ALA A O 1
ATOM 674 N N . LYS A 1 83 ? -10.115 -2.867 -3.543 1.00 91.69 83 LYS A N 1
ATOM 675 C CA . LYS A 1 83 ? -10.705 -3.964 -2.753 1.00 91.69 83 LYS A CA 1
ATOM 676 C C . LYS A 1 83 ? -10.801 -3.615 -1.266 1.00 91.69 83 LYS A C 1
ATOM 678 O O . LYS A 1 83 ? -11.805 -3.925 -0.628 1.00 91.69 83 LYS A O 1
ATOM 683 N N . GLY A 1 84 ? -9.763 -2.989 -0.716 1.00 92.44 84 GLY A N 1
ATOM 684 C CA . GLY A 1 84 ? -9.727 -2.559 0.677 1.00 92.44 84 GLY A CA 1
ATOM 685 C C . GLY A 1 84 ? -10.754 -1.468 0.978 1.00 92.44 84 GLY A C 1
ATOM 686 O O . GLY A 1 84 ? -11.474 -1.579 1.963 1.00 92.44 84 GLY A O 1
ATOM 687 N N . LEU A 1 85 ? -10.875 -0.465 0.105 1.00 93.19 85 LEU A N 1
ATOM 688 C CA . LEU A 1 85 ? -11.876 0.601 0.199 1.00 93.19 85 LEU A CA 1
ATOM 689 C C . LEU A 1 85 ? -13.293 0.025 0.197 1.00 93.19 85 LEU A C 1
ATOM 691 O O . LEU A 1 85 ? -14.079 0.333 1.090 1.00 93.19 85 LEU A O 1
ATOM 695 N N . ALA A 1 86 ? -13.578 -0.902 -0.723 1.00 92.06 86 ALA A N 1
ATOM 696 C CA . ALA A 1 86 ? -14.864 -1.588 -0.777 1.00 92.06 86 ALA A CA 1
ATOM 697 C C . ALA A 1 86 ? -15.175 -2.371 0.513 1.00 92.06 86 ALA A C 1
ATOM 699 O O . ALA A 1 86 ? -16.313 -2.363 0.974 1.00 92.06 86 ALA A O 1
ATOM 700 N N . ALA A 1 87 ? -14.179 -3.021 1.125 1.00 91.56 87 ALA A N 1
ATOM 701 C CA . ALA A 1 87 ? -14.369 -3.741 2.388 1.00 91.56 87 ALA A CA 1
ATOM 702 C C . ALA A 1 87 ? -14.566 -2.818 3.601 1.00 91.56 87 ALA A C 1
ATOM 704 O O . ALA A 1 87 ? -15.234 -3.212 4.554 1.00 91.56 87 ALA A O 1
ATOM 705 N N . LEU A 1 88 ? -13.997 -1.613 3.562 1.00 90.19 88 LEU A N 1
ATOM 706 C CA . LEU A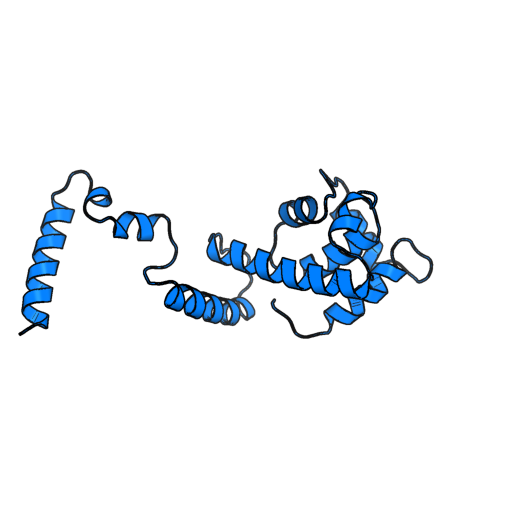 1 88 ? -14.168 -0.587 4.592 1.00 90.19 88 LEU A CA 1
ATOM 707 C C . LEU A 1 88 ? -15.431 0.267 4.379 1.00 90.19 88 LEU A C 1
ATOM 709 O O . LEU A 1 88 ? -15.762 1.077 5.238 1.00 90.19 88 LEU A O 1
ATOM 713 N N . GLY A 1 89 ? -16.132 0.102 3.249 1.00 91.38 89 GLY A N 1
ATOM 714 C CA . GLY A 1 89 ? -17.277 0.939 2.881 1.00 91.38 89 GLY A CA 1
ATOM 715 C C . GLY A 1 89 ? -16.892 2.389 2.576 1.00 91.38 89 GLY A C 1
ATOM 716 O O . GLY A 1 89 ? -17.715 3.281 2.755 1.00 91.38 89 GLY A O 1
ATOM 717 N N . LEU A 1 90 ? -15.647 2.620 2.152 1.00 91.62 90 LEU A N 1
ATOM 718 C CA . LEU A 1 90 ? -15.102 3.940 1.843 1.00 91.62 90 LEU A CA 1
ATOM 719 C C . LEU A 1 90 ? -14.957 4.143 0.336 1.00 91.62 90 LEU A C 1
ATOM 721 O O . LEU A 1 90 ? -14.740 3.203 -0.430 1.00 91.62 90 LEU A O 1
ATOM 725 N N . THR A 1 91 ? -15.002 5.402 -0.071 1.00 90.44 91 THR A N 1
ATOM 726 C CA . THR A 1 91 ? -14.723 5.864 -1.428 1.00 90.44 91 THR A CA 1
ATOM 727 C C . THR A 1 91 ? -13.384 6.596 -1.497 1.00 90.44 91 THR A C 1
ATOM 729 O O . THR A 1 91 ? -12.777 6.939 -0.482 1.00 90.44 91 THR A O 1
ATOM 732 N N . ASP A 1 92 ? -12.897 6.845 -2.714 1.00 86.81 92 ASP A N 1
ATOM 733 C CA . ASP A 1 92 ? -11.639 7.574 -2.907 1.00 86.81 92 ASP A CA 1
ATOM 734 C C . ASP A 1 92 ? -11.730 9.031 -2.412 1.00 86.81 92 ASP A C 1
ATOM 736 O O . ASP A 1 92 ? -10.759 9.562 -1.875 1.00 86.81 92 ASP A O 1
ATOM 740 N N . SER A 1 93 ? -12.912 9.654 -2.504 1.00 86.81 93 SER A N 1
ATOM 741 C CA . SER A 1 93 ? -13.171 10.994 -1.961 1.00 86.81 93 SER A CA 1
ATOM 742 C C . SER A 1 93 ? -13.046 11.045 -0.440 1.00 86.81 93 SER A C 1
ATOM 744 O O . SER A 1 93 ? -12.464 11.992 0.091 1.00 86.81 93 SER A O 1
ATOM 746 N N . ASP A 1 94 ? -13.480 9.994 0.259 1.00 87.81 94 ASP A N 1
ATOM 747 C CA . ASP A 1 94 ? -13.423 9.939 1.725 1.00 87.81 94 ASP A CA 1
ATOM 748 C C . ASP A 1 94 ? -11.972 9.935 2.230 1.00 87.81 94 ASP A C 1
ATOM 750 O O . ASP A 1 94 ? -11.672 10.426 3.320 1.00 87.81 94 ASP A O 1
ATOM 754 N N . LEU A 1 95 ? -11.019 9.453 1.420 1.00 87.69 95 LEU A N 1
ATOM 755 C CA . LEU A 1 95 ? -9.598 9.490 1.770 1.00 87.69 95 LEU A CA 1
ATOM 756 C C . LEU A 1 95 ? -9.073 10.918 1.951 1.00 87.69 95 LEU A C 1
ATOM 758 O O . LEU A 1 95 ? -8.126 11.109 2.717 1.00 87.69 95 LEU A O 1
ATOM 762 N N . ALA A 1 96 ? -9.639 11.916 1.273 1.00 86.50 96 ALA A N 1
ATOM 763 C CA . ALA A 1 96 ? -9.228 13.307 1.452 1.00 86.50 96 ALA A CA 1
ATOM 764 C C . ALA A 1 96 ? -9.746 13.893 2.777 1.00 86.50 96 ALA A C 1
ATOM 766 O O . ALA A 1 96 ? -9.043 14.678 3.414 1.00 86.50 96 ALA A O 1
ATOM 767 N N . GLU A 1 97 ? -10.933 13.472 3.210 1.00 88.62 97 GLU A N 1
ATOM 768 C CA . GLU A 1 97 ? -11.587 13.950 4.434 1.00 88.62 97 GLU A CA 1
ATOM 769 C C . GLU A 1 97 ? -11.039 13.266 5.692 1.00 88.62 97 GLU A C 1
ATOM 771 O O . GLU A 1 97 ? -10.937 13.864 6.768 1.00 88.62 97 GLU A O 1
ATOM 776 N N . LEU A 1 98 ? -10.620 12.007 5.557 1.00 87.50 98 LEU A N 1
ATOM 777 C CA . LEU A 1 98 ? -10.047 11.243 6.651 1.00 87.50 98 LEU A CA 1
ATOM 778 C C . LEU A 1 98 ? -8.717 11.833 7.130 1.00 87.50 98 LEU A C 1
ATOM 780 O O . LEU A 1 98 ? -7.805 12.154 6.357 1.00 87.50 98 LEU A O 1
ATOM 784 N N . ARG A 1 99 ? -8.544 11.850 8.456 1.00 87.12 99 ARG A N 1
ATOM 785 C CA . ARG A 1 99 ? -7.293 12.278 9.101 1.00 87.12 99 ARG A CA 1
ATOM 786 C C . ARG A 1 99 ? -6.108 11.505 8.519 1.00 87.12 99 ARG A C 1
ATOM 788 O O . ARG A 1 99 ? -6.210 10.317 8.219 1.00 87.12 99 ARG A O 1
ATOM 795 N N . MET A 1 100 ? -4.955 12.162 8.408 1.00 85.62 100 MET A N 1
ATOM 796 C CA . MET A 1 100 ? -3.728 11.550 7.868 1.00 85.62 100 MET A CA 1
ATOM 797 C C . MET A 1 100 ? -3.331 10.263 8.605 1.00 85.62 100 MET A C 1
ATOM 799 O O . MET A 1 100 ? -2.858 9.315 7.987 1.00 85.62 100 MET A O 1
ATOM 803 N N . ASN A 1 101 ? -3.573 10.228 9.920 1.00 84.81 101 ASN A N 1
ATOM 804 C CA . ASN A 1 101 ? -3.311 9.077 10.779 1.00 84.81 101 ASN A CA 1
ATOM 805 C C . ASN A 1 101 ? -4.583 8.280 11.089 1.00 84.81 101 ASN A C 1
ATOM 807 O O . ASN A 1 101 ? -4.756 7.822 12.214 1.00 84.81 101 ASN A O 1
ATOM 811 N N . SER A 1 102 ? -5.513 8.189 10.144 1.00 90.81 102 SER A N 1
ATOM 812 C CA . SER A 1 102 ? -6.717 7.376 10.309 1.00 90.81 102 SER A CA 1
ATOM 813 C C . SER A 1 102 ? -6.370 5.882 10.263 1.00 90.81 102 SER A C 1
ATOM 815 O O . SER A 1 102 ? -5.485 5.473 9.499 1.00 90.81 102 SER A O 1
ATOM 817 N N . PRO A 1 103 ? -7.017 5.054 11.098 1.00 91.25 103 PRO A N 1
ATOM 818 C CA . PRO A 1 103 ? -6.780 3.616 11.100 1.00 91.25 103 PRO A CA 1
ATOM 819 C C . PRO A 1 103 ? -7.114 2.956 9.757 1.00 91.25 103 PRO A C 1
ATOM 821 O O . PRO A 1 103 ? -6.425 2.023 9.357 1.00 91.25 103 PRO A O 1
ATOM 824 N N . GLU A 1 104 ? -8.098 3.474 9.026 1.00 92.81 104 GLU A N 1
ATOM 825 C CA . GLU A 1 104 ? -8.526 3.001 7.709 1.00 92.81 104 GLU A CA 1
ATOM 826 C C . GLU A 1 104 ? -7.403 3.154 6.675 1.00 92.81 104 GLU A C 1
ATOM 828 O O . GLU A 1 104 ? -7.050 2.194 5.989 1.00 92.81 104 GLU A O 1
ATOM 833 N N . LYS A 1 105 ? -6.736 4.318 6.636 1.00 93.56 105 LYS A N 1
ATOM 834 C CA . LYS A 1 105 ? -5.559 4.535 5.775 1.00 93.56 105 LYS A CA 1
ATOM 835 C C . LYS A 1 105 ? -4.417 3.583 6.124 1.00 93.56 105 LYS A C 1
ATOM 837 O O . LYS A 1 105 ? -3.766 3.047 5.229 1.00 93.56 105 LYS A O 1
ATOM 842 N N . TYR A 1 106 ? -4.174 3.333 7.410 1.00 93.94 106 TYR A N 1
ATOM 843 C CA . TYR A 1 106 ? -3.131 2.393 7.830 1.00 93.94 106 TYR A CA 1
ATOM 844 C C . TYR A 1 106 ? -3.485 0.929 7.544 1.00 93.94 106 TYR A C 1
ATOM 846 O O . TYR A 1 106 ? -2.590 0.152 7.209 1.00 93.94 106 TYR A O 1
ATOM 854 N N . ALA A 1 107 ? -4.764 0.562 7.599 1.00 93.56 107 ALA A N 1
ATOM 855 C CA . ALA A 1 107 ? -5.256 -0.750 7.196 1.00 93.56 107 ALA A CA 1
ATOM 856 C C . ALA A 1 107 ? -5.041 -0.988 5.688 1.00 93.56 107 ALA A C 1
ATOM 858 O O . ALA A 1 107 ? -4.491 -2.022 5.299 1.00 93.56 107 ALA A O 1
ATOM 859 N N . LEU A 1 108 ? -5.364 0.001 4.845 1.00 93.69 108 LEU A N 1
ATOM 860 C CA . LEU A 1 108 ? -5.075 -0.034 3.404 1.00 93.69 108 LEU A CA 1
ATOM 861 C C . LEU A 1 108 ? -3.568 -0.100 3.128 1.00 93.69 108 LEU A C 1
ATOM 863 O O . LEU A 1 108 ? -3.111 -0.933 2.347 1.00 93.69 108 LEU A O 1
ATOM 867 N N . ALA A 1 109 ? -2.776 0.732 3.808 1.00 93.38 109 ALA A N 1
ATOM 868 C CA . ALA A 1 109 ? -1.323 0.730 3.674 1.00 93.38 109 ALA A CA 1
ATOM 869 C C . ALA A 1 109 ? -0.706 -0.630 4.040 1.00 93.38 109 ALA A C 1
ATOM 871 O O . ALA A 1 109 ? 0.212 -1.093 3.360 1.00 93.38 109 ALA A O 1
ATOM 872 N N . TRP A 1 110 ? -1.213 -1.276 5.094 1.00 92.88 110 TRP A N 1
ATOM 873 C CA . TRP A 1 110 ? -0.802 -2.619 5.501 1.00 92.88 110 TRP A CA 1
ATOM 874 C C . TRP A 1 110 ? -1.115 -3.661 4.420 1.00 92.88 110 TRP A C 1
ATOM 876 O O . TRP A 1 110 ? -0.236 -4.446 4.057 1.00 92.88 110 TRP A O 1
ATOM 886 N N . LEU A 1 111 ? -2.328 -3.624 3.857 1.00 91.88 111 LEU A N 1
ATOM 887 C CA . LEU A 1 111 ? -2.756 -4.529 2.788 1.00 91.88 111 LEU A CA 1
ATOM 888 C C . LEU A 1 111 ? -1.852 -4.390 1.553 1.00 91.88 111 LEU A C 1
ATOM 890 O O . LEU A 1 111 ? -1.291 -5.376 1.074 1.00 91.88 111 LEU A O 1
ATOM 894 N N . VAL A 1 112 ? -1.625 -3.156 1.100 1.00 92.06 112 VAL A N 1
ATOM 895 C CA . VAL A 1 112 ? -0.761 -2.861 -0.050 1.00 92.06 112 VAL A CA 1
ATOM 896 C C . VAL A 1 112 ? 0.671 -3.325 0.199 1.00 92.06 112 VAL A C 1
ATOM 898 O O . VAL A 1 112 ? 1.255 -3.974 -0.658 1.00 92.06 112 VAL A O 1
ATOM 901 N N . ARG A 1 113 ? 1.255 -3.073 1.378 1.00 89.25 113 ARG A N 1
ATOM 902 C CA . ARG A 1 113 ? 2.638 -3.498 1.679 1.00 89.25 113 ARG A CA 1
ATOM 903 C C . ARG A 1 113 ? 2.850 -5.005 1.586 1.00 89.25 113 ARG A C 1
ATOM 905 O O . ARG A 1 113 ? 3.977 -5.434 1.346 1.00 89.25 113 ARG A O 1
ATOM 912 N N . ARG A 1 114 ? 1.810 -5.796 1.846 1.00 86.38 114 ARG A N 1
ATOM 913 C CA . ARG A 1 114 ? 1.900 -7.256 1.883 1.00 86.38 114 ARG A CA 1
ATOM 914 C C . ARG A 1 114 ? 1.689 -7.903 0.517 1.00 86.38 114 ARG A C 1
ATOM 916 O O . ARG A 1 114 ? 2.162 -9.020 0.314 1.00 86.38 114 ARG A O 1
ATOM 923 N N . HIS A 1 115 ? 1.018 -7.204 -0.394 1.00 84.94 115 HIS A N 1
ATOM 924 C CA . HIS A 1 115 ? 0.639 -7.738 -1.700 1.00 84.94 115 HIS A CA 1
ATOM 925 C C . HIS A 1 115 ? 1.172 -6.945 -2.896 1.00 84.94 115 HIS A C 1
ATOM 927 O O . HIS A 1 115 ? 1.110 -7.440 -4.006 1.00 84.94 115 HIS A O 1
ATOM 933 N N . ALA A 1 116 ? 1.724 -5.751 -2.703 1.00 82.31 116 ALA A N 1
ATOM 934 C CA . ALA A 1 116 ? 2.278 -4.943 -3.777 1.00 82.31 116 ALA A CA 1
ATOM 935 C C . ALA A 1 116 ? 3.689 -4.461 -3.425 1.00 82.31 116 ALA A C 1
ATOM 937 O O . ALA A 1 116 ? 3.959 -3.933 -2.342 1.00 82.31 116 ALA A O 1
ATOM 938 N N . GLY A 1 117 ? 4.610 -4.613 -4.377 1.00 78.38 117 GLY A N 1
ATOM 939 C CA . GLY A 1 117 ? 6.016 -4.213 -4.259 1.00 78.38 117 GLY A CA 1
ATOM 940 C C . GLY A 1 117 ? 6.267 -2.703 -4.360 1.00 78.38 117 GLY A C 1
ATOM 941 O O . GLY A 1 117 ? 7.282 -2.301 -4.922 1.00 78.38 117 GLY A O 1
ATOM 942 N N . VAL A 1 118 ? 5.365 -1.856 -3.856 1.00 85.69 118 VAL A N 1
ATOM 943 C CA . VAL A 1 118 ? 5.473 -0.393 -3.976 1.00 85.69 118 VAL A CA 1
ATOM 944 C C . VAL A 1 118 ? 6.290 0.246 -2.854 1.00 85.69 118 VAL A C 1
ATOM 946 O O . VAL A 1 118 ? 6.433 -0.268 -1.735 1.00 85.69 118 VAL A O 1
ATOM 949 N N . ARG A 1 119 ? 6.838 1.428 -3.153 1.00 85.81 119 ARG A N 1
ATOM 950 C CA . ARG A 1 119 ? 7.584 2.235 -2.184 1.00 85.81 119 ARG A CA 1
ATOM 951 C C . ARG A 1 119 ? 6.617 2.867 -1.174 1.00 85.81 119 ARG A C 1
ATOM 953 O O . ARG A 1 119 ? 5.543 3.317 -1.561 1.00 85.81 119 ARG A O 1
ATOM 960 N N . PRO A 1 120 ? 7.006 3.012 0.105 1.00 87.19 120 PRO A N 1
ATOM 961 C CA . PRO A 1 120 ? 6.150 3.669 1.091 1.00 87.19 120 PRO A CA 1
ATOM 962 C C . PRO A 1 120 ? 5.848 5.137 0.753 1.00 87.19 120 PRO A C 1
ATOM 964 O O . PRO A 1 120 ? 4.816 5.638 1.175 1.00 87.19 120 PRO A O 1
ATOM 967 N N . ALA A 1 121 ? 6.702 5.816 -0.023 1.00 88.25 121 ALA A N 1
ATOM 968 C CA . ALA A 1 121 ? 6.413 7.159 -0.532 1.00 88.25 121 ALA A CA 1
ATOM 969 C C . ALA A 1 121 ? 5.151 7.184 -1.416 1.00 88.25 121 ALA A C 1
ATOM 971 O O . ALA A 1 121 ? 4.272 8.004 -1.178 1.00 88.25 121 ALA A O 1
ATOM 972 N N . TRP A 1 122 ? 5.025 6.224 -2.340 1.00 90.75 122 TRP A N 1
ATOM 973 C CA . TRP A 1 122 ? 3.856 6.089 -3.214 1.00 90.75 122 TRP A CA 1
ATOM 974 C C . TRP A 1 122 ? 2.578 5.856 -2.400 1.00 90.75 122 TRP A C 1
ATOM 976 O O . TRP A 1 122 ? 1.585 6.544 -2.595 1.00 90.75 122 TRP A O 1
ATOM 986 N N . ILE A 1 123 ? 2.626 4.963 -1.403 1.00 91.50 123 ILE A N 1
ATOM 987 C CA . ILE A 1 123 ? 1.470 4.677 -0.531 1.00 91.50 123 ILE A CA 1
ATOM 988 C C . ILE A 1 123 ? 1.010 5.945 0.199 1.00 91.50 123 ILE A C 1
ATOM 990 O O . ILE A 1 123 ? -0.182 6.236 0.262 1.00 91.50 123 ILE A O 1
ATOM 994 N N . LYS A 1 124 ? 1.955 6.710 0.756 1.00 90.94 124 LYS A N 1
ATOM 995 C CA . LYS A 1 124 ? 1.653 7.944 1.491 1.00 90.94 124 LYS A CA 1
ATOM 996 C C . LYS A 1 124 ? 1.015 9.003 0.601 1.00 90.94 124 LYS A C 1
ATOM 998 O O . LYS A 1 124 ? 0.094 9.689 1.043 1.00 90.94 124 LYS A O 1
ATOM 1003 N N . GLU A 1 125 ? 1.508 9.139 -0.625 1.00 90.94 125 GLU A N 1
ATOM 1004 C CA . GLU A 1 125 ? 0.965 10.064 -1.614 1.00 90.94 125 GLU A CA 1
ATOM 1005 C C . GLU A 1 125 ? -0.440 9.640 -2.051 1.00 90.94 125 GLU A C 1
ATOM 1007 O O . GLU A 1 125 ? -1.381 10.437 -1.980 1.00 90.94 125 GLU A O 1
ATOM 1012 N N . ARG A 1 126 ? -0.603 8.361 -2.401 1.00 92.38 126 ARG A N 1
ATOM 1013 C CA . ARG A 1 126 ? -1.868 7.786 -2.861 1.00 92.38 126 ARG A CA 1
ATOM 1014 C C . ARG A 1 126 ? -2.976 7.868 -1.812 1.00 92.38 126 ARG A C 1
ATOM 1016 O O . ARG A 1 126 ? -4.102 8.223 -2.147 1.00 92.38 126 ARG A O 1
ATOM 1023 N N . LEU A 1 127 ? -2.650 7.590 -0.548 1.00 91.38 127 LEU A N 1
ATOM 1024 C CA . LEU A 1 127 ? -3.589 7.628 0.581 1.00 91.38 127 LEU A CA 1
ATOM 1025 C C . LEU A 1 127 ? -3.682 9.008 1.257 1.00 91.38 127 LEU A C 1
ATOM 1027 O O . LEU A 1 127 ? -4.295 9.129 2.319 1.00 91.38 127 LEU A O 1
ATOM 1031 N N . LYS A 1 128 ? -3.062 10.054 0.689 1.00 90.12 128 LYS A N 1
ATOM 1032 C CA . LYS A 1 128 ? -3.095 11.430 1.224 1.00 90.12 128 LYS A CA 1
ATOM 1033 C C . LYS A 1 128 ? -2.689 11.492 2.709 1.00 90.12 128 LYS A C 1
ATOM 1035 O O . LYS A 1 128 ? -3.378 12.074 3.548 1.00 90.12 128 LYS A O 1
ATOM 1040 N N . MET A 1 129 ? -1.576 10.841 3.054 1.00 87.44 129 MET A N 1
ATOM 1041 C CA . MET A 1 129 ? -1.035 10.763 4.424 1.00 87.44 129 MET A CA 1
ATOM 1042 C C . MET A 1 129 ? 0.057 11.812 4.704 1.00 87.44 129 MET A C 1
ATOM 1044 O O . MET A 1 129 ? 0.508 11.948 5.843 1.00 87.44 129 MET A O 1
ATOM 1048 N N . GLY A 1 130 ? 0.501 12.549 3.679 1.00 84.50 130 GLY A N 1
ATOM 1049 C CA . GLY A 1 130 ? 1.602 13.513 3.776 1.00 84.50 130 GLY A CA 1
ATOM 1050 C C . GLY A 1 130 ? 2.932 12.847 4.139 1.00 84.50 130 GLY A C 1
ATOM 1051 O O . GLY A 1 130 ? 3.211 11.722 3.727 1.00 84.50 130 GLY A O 1
ATOM 1052 N N . THR A 1 131 ? 3.766 13.522 4.936 1.00 78.50 131 THR A N 1
ATOM 1053 C CA . THR A 1 131 ? 5.107 13.027 5.303 1.00 78.50 131 THR A CA 1
ATOM 1054 C C . THR A 1 131 ? 5.064 11.715 6.101 1.00 78.50 131 THR A C 1
ATOM 1056 O O . THR A 1 131 ? 5.952 10.872 5.949 1.00 78.50 131 THR A O 1
ATOM 1059 N N . ALA A 1 132 ? 4.024 11.511 6.924 1.00 71.88 132 ALA A N 1
ATOM 1060 C CA . ALA A 1 132 ? 3.802 10.328 7.766 1.00 71.88 132 ALA A CA 1
ATOM 1061 C C . ALA A 1 132 ? 5.097 9.785 8.417 1.00 71.88 132 ALA A C 1
ATOM 1063 O O . ALA A 1 132 ? 5.568 8.684 8.105 1.00 71.88 132 ALA A O 1
ATOM 1064 N N . THR A 1 133 ? 5.698 10.577 9.310 1.00 76.75 133 THR A N 1
ATOM 1065 C CA . THR A 1 133 ? 6.988 10.288 9.971 1.00 76.75 133 THR A CA 1
ATOM 1066 C C . THR A 1 133 ? 6.964 8.979 10.774 1.00 76.75 133 THR A C 1
ATOM 1068 O O . THR A 1 133 ? 7.966 8.278 10.843 1.00 76.75 133 THR A O 1
ATOM 1071 N N . GLY A 1 134 ? 5.800 8.596 11.314 1.00 81.56 134 GLY A N 1
ATOM 1072 C CA . GLY A 1 134 ? 5.589 7.357 12.076 1.00 81.56 134 GLY A CA 1
ATOM 1073 C C . GLY A 1 134 ? 5.083 6.159 11.264 1.00 81.56 134 GLY A C 1
ATOM 1074 O O . GLY A 1 134 ? 4.600 5.199 11.850 1.00 81.56 134 GLY A O 1
ATOM 1075 N N . PHE A 1 135 ? 5.141 6.186 9.930 1.00 85.81 135 PHE A N 1
ATOM 1076 C CA . PHE A 1 135 ? 4.453 5.191 9.094 1.00 85.81 135 PHE A CA 1
ATOM 1077 C C . PHE A 1 135 ? 4.738 3.726 9.483 1.00 85.81 135 PHE A C 1
ATOM 1079 O O . PHE A 1 135 ? 3.816 2.929 9.627 1.00 85.81 135 PHE A O 1
ATOM 1086 N N . ALA A 1 136 ? 6.004 3.371 9.717 1.00 86.56 136 ALA A N 1
ATOM 1087 C CA . ALA A 1 136 ? 6.372 2.011 10.115 1.00 86.56 136 ALA A CA 1
ATOM 1088 C C . ALA A 1 136 ? 5.900 1.646 11.535 1.00 86.56 136 ALA A C 1
ATOM 1090 O O . ALA A 1 136 ? 5.476 0.514 11.761 1.00 86.56 136 ALA A O 1
ATOM 1091 N N . SER A 1 137 ? 5.938 2.584 12.489 1.00 88.56 137 SER A N 1
ATOM 1092 C CA . SER A 1 137 ? 5.530 2.306 13.872 1.00 88.56 137 SER A CA 1
ATOM 1093 C C . SER A 1 137 ? 4.025 2.079 13.985 1.00 88.56 137 SER A C 1
ATOM 1095 O O . SER A 1 137 ? 3.602 1.184 14.713 1.00 88.56 137 SER A O 1
ATOM 1097 N N . PHE A 1 138 ? 3.217 2.815 13.218 1.00 89.44 138 PHE A N 1
ATOM 1098 C CA . PHE A 1 138 ? 1.772 2.594 13.145 1.00 89.44 138 PHE A CA 1
ATOM 1099 C C . PHE A 1 138 ? 1.411 1.247 12.513 1.00 89.44 138 PHE A C 1
ATOM 1101 O O . PHE A 1 138 ? 0.496 0.595 13.005 1.00 89.44 138 PHE A O 1
ATOM 1108 N N . LEU A 1 139 ? 2.149 0.786 11.497 1.00 89.94 139 LEU A N 1
ATOM 1109 C CA . LEU A 1 139 ? 1.946 -0.554 10.932 1.00 89.94 139 LEU A CA 1
ATOM 1110 C C . LEU A 1 139 ? 2.245 -1.656 11.958 1.00 89.94 139 LEU A C 1
ATOM 1112 O O . LEU A 1 139 ? 1.432 -2.555 12.146 1.00 89.94 139 LEU A O 1
ATOM 1116 N N . VAL A 1 140 ? 3.367 -1.556 12.680 1.00 89.31 140 VAL A N 1
ATOM 1117 C CA . VAL A 1 140 ? 3.708 -2.517 13.747 1.00 89.31 140 VAL A CA 1
ATOM 1118 C C . VAL A 1 140 ? 2.682 -2.475 14.882 1.00 89.31 140 VAL A C 1
ATOM 1120 O O . VAL A 1 140 ? 2.315 -3.514 15.430 1.00 89.31 140 VAL A O 1
ATOM 1123 N N . ARG A 1 141 ? 2.200 -1.279 15.240 1.00 90.69 141 ARG A N 1
ATOM 1124 C CA . ARG A 1 141 ? 1.134 -1.106 16.234 1.00 90.69 141 ARG A CA 1
ATOM 1125 C C . ARG A 1 141 ? -0.158 -1.788 15.785 1.00 90.69 141 ARG A C 1
ATOM 1127 O O . ARG A 1 141 ? -0.787 -2.441 16.607 1.00 90.69 141 ARG A O 1
ATOM 1134 N N . LEU A 1 142 ? -0.514 -1.665 14.506 1.00 89.31 142 LEU A N 1
ATOM 1135 C CA . LEU A 1 142 ? -1.709 -2.273 13.923 1.00 89.31 142 LEU A CA 1
ATOM 1136 C C . LEU A 1 142 ? -1.649 -3.806 13.966 1.00 89.31 142 LEU A C 1
ATOM 1138 O O . LEU A 1 142 ? -2.615 -4.446 14.356 1.00 89.31 142 LEU A O 1
ATOM 1142 N N . GLU A 1 143 ? -0.497 -4.403 13.648 1.00 86.19 143 GLU A N 1
ATOM 1143 C CA . GLU A 1 143 ? -0.319 -5.865 13.695 1.00 86.19 143 GLU A CA 1
ATOM 1144 C C . GLU A 1 143 ? -0.402 -6.447 15.112 1.00 86.19 143 GLU A C 1
ATOM 1146 O O . GLU A 1 143 ? -0.765 -7.610 15.290 1.00 86.19 143 GLU A O 1
ATOM 1151 N N . ARG A 1 144 ? -0.060 -5.641 16.122 1.00 89.12 144 ARG A N 1
ATOM 1152 C CA . ARG A 1 144 ? -0.132 -6.012 17.543 1.00 89.12 144 ARG A CA 1
ATOM 1153 C C . ARG A 1 144 ? -1.467 -5.647 18.192 1.00 89.12 144 ARG A C 1
ATOM 1155 O O . ARG A 1 144 ? -1.668 -6.001 19.354 1.00 89.12 144 ARG A O 1
ATOM 1162 N N . ALA A 1 145 ? -2.342 -4.941 17.477 1.00 89.88 145 ALA A N 1
ATOM 1163 C CA . ALA A 1 145 ? -3.617 -4.476 17.999 1.00 89.88 145 ALA A CA 1
ATOM 1164 C C . ALA A 1 145 ? -4.521 -5.663 18.361 1.00 89.88 145 ALA A C 1
ATOM 1166 O O . ALA A 1 145 ? -4.641 -6.642 17.618 1.00 89.88 145 ALA A O 1
ATOM 1167 N N . ARG A 1 146 ? -5.176 -5.565 19.516 1.00 90.25 146 ARG A N 1
ATOM 1168 C CA . ARG A 1 146 ? -6.223 -6.476 19.981 1.00 90.25 146 ARG A CA 1
ATOM 1169 C C . ARG A 1 146 ? -7.592 -5.827 19.799 1.00 90.25 146 ARG A C 1
ATOM 1171 O O . ARG A 1 146 ? -7.701 -4.640 19.505 1.00 90.25 146 ARG A O 1
ATOM 1178 N N . LYS A 1 147 ? -8.656 -6.609 19.982 1.00 87.75 147 LYS A N 1
ATOM 1179 C CA . LYS A 1 147 ? -10.027 -6.093 19.915 1.00 87.75 147 LYS A CA 1
ATOM 1180 C C . LYS A 1 147 ? -10.206 -4.931 20.900 1.00 87.75 147 LYS A C 1
ATOM 1182 O O . LYS A 1 147 ? -9.938 -5.100 22.085 1.00 87.75 147 LYS A O 1
ATOM 1187 N N . GLY A 1 148 ? -10.648 -3.780 20.394 1.00 85.31 148 GLY A N 1
ATOM 1188 C CA . GLY A 1 148 ? -10.774 -2.529 21.154 1.00 85.31 148 GLY A CA 1
ATOM 1189 C C . GLY A 1 148 ? -9.569 -1.586 21.052 1.00 85.31 148 GLY A C 1
ATOM 1190 O O . GLY A 1 148 ? -9.694 -0.412 21.394 1.00 85.31 148 GLY A O 1
ATOM 1191 N N . ASP A 1 149 ? -8.431 -2.052 20.533 1.00 90.19 149 ASP 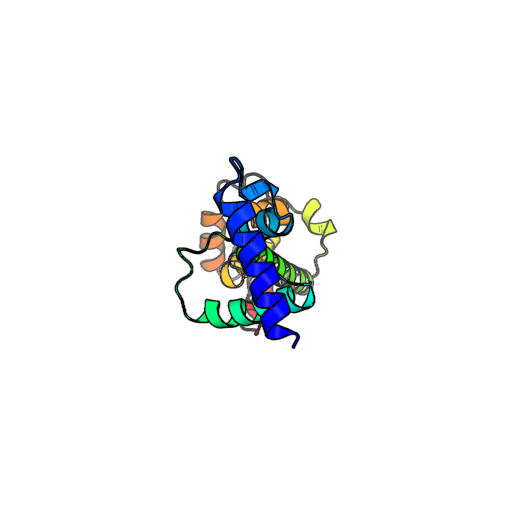A N 1
ATOM 1192 C CA . ASP A 1 149 ? -7.286 -1.188 20.260 1.00 90.19 149 ASP A CA 1
ATOM 1193 C C . ASP A 1 149 ? -7.488 -0.376 18.975 1.00 90.19 149 ASP A C 1
ATOM 1195 O O . ASP A 1 149 ? -8.248 -0.729 18.067 1.00 90.19 149 ASP A O 1
ATOM 1199 N N . TRP A 1 150 ? -6.745 0.726 18.881 1.00 90.38 150 TRP A N 1
ATOM 1200 C CA . TRP A 1 150 ? -6.758 1.614 17.725 1.00 90.38 150 TRP A CA 1
ATOM 1201 C C . TRP A 1 150 ? -6.517 0.848 16.413 1.00 90.38 150 TRP A C 1
ATOM 1203 O O . TRP A 1 150 ? -5.488 0.197 16.234 1.00 90.38 150 TRP A O 1
ATOM 1213 N N . GLY A 1 151 ? -7.478 0.960 15.494 1.00 88.25 151 GLY A N 1
ATOM 1214 C CA . GLY A 1 151 ? -7.414 0.408 14.143 1.00 88.25 151 GLY A CA 1
ATOM 1215 C C . GLY A 1 151 ? -7.663 -1.088 13.998 1.00 88.25 151 GLY A C 1
ATOM 1216 O O . GLY A 1 151 ? -7.635 -1.572 12.869 1.00 88.25 151 GLY A O 1
ATOM 1217 N N . TYR A 1 152 ? -7.970 -1.806 15.082 1.00 91.00 152 TYR A N 1
ATOM 1218 C CA . TYR A 1 152 ? -8.260 -3.240 15.018 1.00 91.00 152 TYR A CA 1
ATOM 1219 C C . TYR A 1 152 ? -9.440 -3.574 14.095 1.00 91.00 152 TYR A C 1
ATOM 1221 O O . TYR A 1 152 ? -9.337 -4.507 13.306 1.00 91.00 152 TYR A O 1
ATOM 1229 N N . GLU A 1 153 ? -10.533 -2.809 14.157 1.00 90.25 153 GLU A N 1
ATOM 1230 C CA . GLU A 1 153 ? -11.742 -3.071 13.359 1.00 90.25 153 GLU A CA 1
ATOM 1231 C C . GLU A 1 153 ? -11.475 -2.905 11.8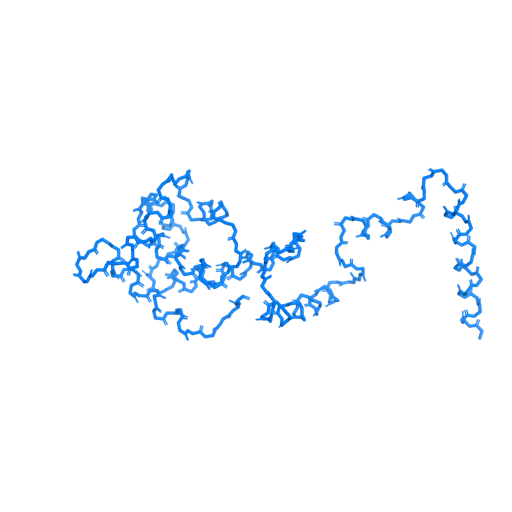55 1.00 90.25 153 GLU A C 1
ATOM 1233 O O . GLU A 1 153 ? -11.681 -3.839 11.078 1.00 90.25 153 GLU A O 1
ATOM 1238 N N . ALA A 1 154 ? -10.908 -1.761 11.453 1.00 90.38 154 ALA A N 1
ATOM 1239 C CA . ALA A 1 154 ? -10.550 -1.496 10.060 1.00 90.38 154 ALA A CA 1
ATOM 1240 C C . ALA A 1 154 ? -9.515 -2.508 9.538 1.00 90.38 154 ALA A C 1
ATOM 1242 O O . ALA A 1 154 ? -9.643 -3.042 8.435 1.00 90.38 154 ALA A O 1
ATOM 1243 N N . TRP A 1 155 ? -8.500 -2.827 10.348 1.00 92.25 155 TRP A N 1
ATOM 1244 C CA . TRP A 1 155 ? -7.519 -3.852 10.001 1.00 92.25 155 TRP A CA 1
ATOM 1245 C C . TRP A 1 155 ? -8.151 -5.238 9.868 1.00 92.25 155 TRP A C 1
ATOM 1247 O O . TRP A 1 155 ? -7.843 -5.955 8.922 1.00 92.25 155 TRP A O 1
ATOM 1257 N N . GLY A 1 156 ? -9.049 -5.616 10.777 1.00 88.81 156 GLY A N 1
ATOM 1258 C CA . GLY A 1 156 ? -9.753 -6.894 10.753 1.00 88.81 156 GLY A CA 1
ATOM 1259 C C . GLY A 1 156 ? -10.564 -7.084 9.473 1.00 88.81 156 GLY A C 1
ATOM 1260 O O . GLY A 1 156 ? -10.479 -8.146 8.855 1.00 88.81 156 GLY A O 1
ATOM 1261 N N . GLN A 1 157 ? -11.266 -6.038 9.030 1.00 89.00 157 GLN A N 1
ATOM 1262 C CA . GLN A 1 157 ? -12.041 -6.039 7.786 1.00 89.00 157 GLN A CA 1
ATOM 1263 C C . GLN A 1 157 ? -11.154 -6.279 6.555 1.00 89.00 157 GLN A C 1
ATOM 1265 O O . GLN A 1 157 ? -11.445 -7.160 5.743 1.00 89.00 157 GLN A O 1
ATOM 1270 N N . VAL A 1 158 ? -10.025 -5.569 6.436 1.00 90.31 158 VAL A N 1
ATOM 1271 C CA . VAL A 1 158 ? -9.111 -5.751 5.291 1.00 90.31 158 VAL A CA 1
ATOM 1272 C C . VAL A 1 158 ? -8.259 -7.017 5.396 1.00 90.31 158 VAL A C 1
ATOM 1274 O O . VAL A 1 158 ? -7.871 -7.588 4.378 1.00 90.31 158 VAL A O 1
ATOM 1277 N N . LYS A 1 159 ? -7.980 -7.512 6.606 1.00 88.06 159 LYS A N 1
ATOM 1278 C CA . LYS A 1 159 ? -7.176 -8.723 6.833 1.00 88.06 159 LYS A CA 1
ATOM 1279 C C . LYS A 1 159 ? -7.818 -9.961 6.216 1.00 88.06 159 LYS A C 1
ATOM 1281 O O . LYS A 1 159 ? -7.101 -10.837 5.738 1.00 88.06 159 LYS A O 1
ATOM 1286 N N . ILE A 1 160 ? -9.148 -10.014 6.165 1.00 86.00 160 ILE A N 1
ATOM 1287 C CA . ILE A 1 160 ? -9.890 -11.088 5.490 1.00 86.00 160 ILE A CA 1
ATOM 1288 C C . ILE A 1 160 ? -9.539 -11.139 3.991 1.00 86.00 160 ILE A C 1
ATOM 1290 O O . ILE A 1 160 ? -9.489 -12.219 3.401 1.00 86.00 160 ILE A O 1
ATOM 1294 N N . LEU A 1 161 ? -9.238 -9.991 3.374 1.00 83.31 161 LEU A N 1
ATOM 1295 C CA . LEU A 1 161 ? -8.841 -9.915 1.967 1.00 83.31 161 LEU A CA 1
ATOM 1296 C C . LEU A 1 161 ? -7.418 -10.421 1.725 1.00 83.31 161 LEU A C 1
ATOM 1298 O O . LEU A 1 161 ? -7.152 -10.953 0.653 1.00 83.31 161 LEU A O 1
ATOM 1302 N N . ALA A 1 162 ? -6.523 -10.317 2.711 1.00 77.81 162 ALA A N 1
ATOM 1303 C CA . ALA A 1 162 ? -5.126 -10.736 2.569 1.00 77.81 162 ALA A CA 1
ATOM 1304 C C . ALA A 1 162 ? -4.959 -12.254 2.339 1.00 77.81 162 ALA A C 1
ATOM 1306 O O . ALA A 1 162 ? -3.920 -12.706 1.858 1.00 77.81 162 ALA A O 1
ATOM 1307 N N . GLY A 1 163 ? -5.976 -13.057 2.672 1.00 69.62 163 GLY A N 1
ATOM 1308 C CA . GLY A 1 163 ? -6.021 -14.489 2.359 1.00 69.62 163 GLY A CA 1
ATOM 1309 C C . GLY A 1 163 ? -6.520 -14.817 0.946 1.00 69.62 163 GLY A C 1
ATOM 1310 O O . GLY A 1 163 ? -6.450 -15.973 0.537 1.00 69.62 163 GLY A O 1
ATOM 1311 N N . ARG A 1 164 ? -7.043 -13.836 0.197 1.00 68.06 164 ARG A N 1
ATOM 1312 C CA . ARG A 1 164 ? -7.606 -14.042 -1.146 1.00 68.06 164 ARG A CA 1
ATOM 1313 C C . ARG A 1 164 ? -6.514 -13.916 -2.211 1.00 68.06 164 ARG A C 1
ATOM 1315 O O . ARG A 1 164 ? -5.594 -13.112 -2.078 1.00 68.06 164 ARG A O 1
ATOM 1322 N N . ALA A 1 165 ? -6.615 -14.713 -3.274 1.00 55.75 165 ALA A N 1
ATOM 1323 C CA . ALA A 1 165 ? -5.713 -14.613 -4.418 1.00 55.75 165 ALA A CA 1
ATOM 1324 C C . ALA A 1 165 ? -5.843 -13.232 -5.092 1.00 55.75 165 ALA A C 1
ATOM 1326 O O . ALA A 1 165 ? -6.945 -12.711 -5.272 1.00 55.75 165 ALA A O 1
ATOM 1327 N N . GLY A 1 166 ? -4.711 -12.638 -5.459 1.00 59.59 166 GLY A N 1
ATOM 1328 C CA . GLY A 1 166 ? -4.619 -11.366 -6.170 1.00 59.59 166 GLY A CA 1
ATOM 1329 C C . GLY A 1 166 ? -3.191 -11.136 -6.655 1.00 59.59 166 GLY A C 1
ATOM 1330 O O . GLY A 1 166 ? -2.302 -11.918 -6.312 1.00 59.59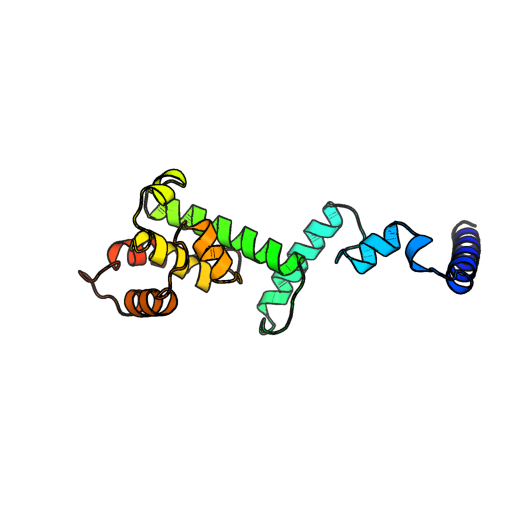 166 GLY A O 1
ATOM 1331 N N . CYS A 1 167 ? -2.987 -10.087 -7.453 1.00 57.28 167 CYS A N 1
ATOM 1332 C CA . CYS A 1 167 ? -1.668 -9.713 -7.956 1.00 57.28 167 CYS A CA 1
ATOM 1333 C C . CYS A 1 167 ? -0.685 -9.568 -6.770 1.00 57.28 167 CYS A C 1
ATOM 1335 O O . CYS A 1 167 ? -1.069 -9.037 -5.722 1.00 57.28 167 CYS A O 1
ATOM 1337 N N . LYS A 1 168 ? 0.528 -10.125 -6.890 1.00 51.31 168 LYS A N 1
ATOM 1338 C CA . LYS A 1 168 ? 1.568 -10.142 -5.846 1.00 51.31 168 LYS A CA 1
ATOM 1339 C C . LYS A 1 168 ? 2.894 -9.620 -6.367 1.00 51.31 168 LYS A C 1
ATOM 1341 O O . LYS A 1 168 ? 3.354 -10.090 -7.422 1.00 51.31 168 LYS A O 1
#

Radius of gyration: 23.07 Å; chains: 1; bounding box: 48×31×73 Å

Secondary structure (DSSP, 8-state):
-HHHHHHHHHHHHHHHHHS-S-GGGS-HHHHHHHH-S--S-HHHHHHHHHHHHHHTTTS-SSS---HHHHHHHHHHHHHHHHHHHHHHT--TTHHHHS-TT-HHHHHHHHHHHHH----HHHHHHHTT-TT-TTHHHHHHHHHTPPTTSTTHHHHHHHHTGGGS----

Foldseek 3Di:
DVVVVVVVVVVVLVVVLVPDPCSCVSDPVSVCVVQPPDDDDPVVLVVVLVVVLVVVVPDDPPDDDDVSLAVLLVVQLVVLLVVLCVLVVHDQVVLVVDALLALLLLLSVLSSVLAGPYDVVVSSVSSVNPPPPCNPVSNVVQVVDDVPDHNVVSNVSSVVVSPDDGRD